Protein AF-M0DUG7-F1 (afdb_monomer)

Sequence (63 aa):
MSDDFPASVDVDYADGEGETPEDYPSIQHKIEKAVEVTRRGLEQYDNPAVMWTGGKDSTLTLY

InterPro domains:
  IPR014729 Rossmann-like alpha/beta/alpha sandwich fold [G3DSA:3.40.50.620] (26-63)

Radius of gyration: 14.02 Å; Cα contacts (8 Å, |Δi|>4): 22; chains: 1; bounding box: 28×22×39 Å

Solvent-accessible surface area (backbone atoms only — not comparable to full-atom values): 4222 Å² total; per-residue (Å²): 130,81,90,68,73,64,91,76,52,88,72,71,85,64,70,66,70,89,65,54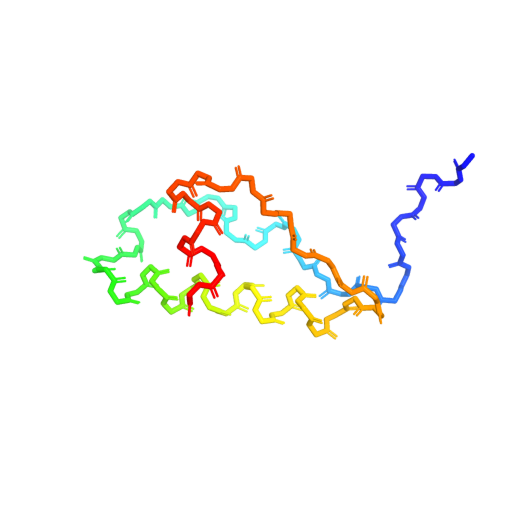,79,72,83,35,83,44,72,65,52,49,50,52,51,52,52,50,55,50,50,52,52,53,71,43,39,96,79,63,80,82,84,70,79,83,44,73,67,41,47,57,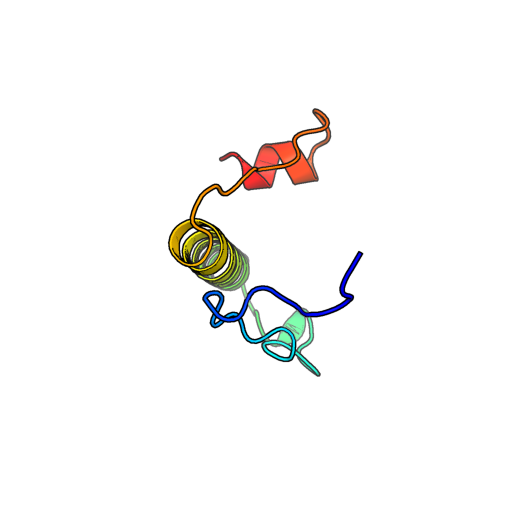76,72,106

Organism: NCBI:txid1227465

Secondary structure (DSSP, 8-state):
---PPPTT----TTTTTT--TTSS-SHHHHHHHHHHHHHHHHHHSSS------SSHHHHHHH-

Structure (mmCIF, N/CA/C/O backbone):
data_AF-M0DUG7-F1
#
_entry.id   AF-M0DUG7-F1
#
loop_
_atom_site.group_PDB
_atom_site.id
_atom_site.type_symbol
_atom_site.label_atom_id
_atom_site.label_alt_id
_atom_site.label_comp_id
_atom_site.label_asym_id
_atom_site.label_entity_id
_atom_site.label_seq_id
_atom_site.pdbx_PDB_ins_code
_atom_site.Cartn_x
_atom_site.Cartn_y
_atom_site.Cartn_z
_atom_site.occupancy
_atom_site.B_iso_or_equiv
_atom_site.auth_seq_id
_atom_site.auth_comp_id
_atom_site.auth_asym_id
_atom_site.auth_atom_id
_atom_site.pdbx_PDB_model_num
ATOM 1 N N . MET A 1 1 ? 1.070 7.985 -29.281 1.00 42.66 1 MET A N 1
ATOM 2 C CA . MET A 1 1 ? 1.367 7.067 -28.169 1.00 42.66 1 MET A CA 1
ATOM 3 C C . MET A 1 1 ? 0.344 5.968 -28.296 1.00 42.66 1 MET A C 1
ATOM 5 O O . MET A 1 1 ? -0.825 6.301 -28.399 1.00 42.66 1 MET A O 1
ATOM 9 N N . SER A 1 2 ? 0.769 4.729 -28.508 1.00 49.06 2 SER A N 1
ATOM 10 C CA . SER A 1 2 ? -0.161 3.603 -28.571 1.00 49.06 2 SER A CA 1
ATOM 11 C C . SER A 1 2 ? -0.807 3.452 -27.196 1.00 49.06 2 SER A C 1
ATOM 13 O O . SER A 1 2 ? -0.084 3.268 -26.222 1.00 49.06 2 SER A O 1
ATOM 15 N N . ASP A 1 3 ? -2.134 3.556 -27.138 1.00 61.69 3 ASP A N 1
ATOM 16 C CA . ASP A 1 3 ? -2.985 3.328 -25.957 1.00 61.69 3 ASP A CA 1
ATOM 17 C C . ASP A 1 3 ? -2.986 1.858 -25.482 1.00 61.69 3 ASP A C 1
ATOM 19 O O . ASP A 1 3 ? -3.848 1.450 -24.708 1.00 61.69 3 ASP A O 1
ATOM 23 N N . ASP A 1 4 ? -2.035 1.042 -25.939 1.00 62.38 4 ASP A N 1
ATOM 24 C CA . ASP A 1 4 ? -1.944 -0.351 -25.528 1.00 62.38 4 ASP A CA 1
ATOM 25 C C . ASP A 1 4 ? -1.221 -0.443 -24.188 1.00 62.38 4 ASP A C 1
ATOM 27 O O . ASP A 1 4 ? -0.051 -0.075 -24.040 1.00 62.38 4 ASP A O 1
ATOM 31 N N . PHE A 1 5 ? -1.960 -0.950 -23.206 1.00 67.00 5 PHE A N 1
ATOM 32 C CA . PHE A 1 5 ? -1.4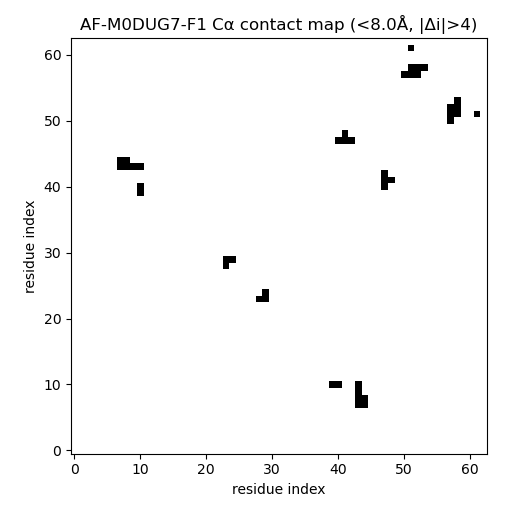38 -1.368 -21.918 1.00 67.00 5 PHE A CA 1
ATOM 33 C C . PHE A 1 5 ? -0.252 -2.334 -22.124 1.00 67.00 5 PHE A C 1
ATOM 35 O O . PHE A 1 5 ? -0.289 -3.139 -23.061 1.00 67.00 5 PHE A O 1
ATOM 42 N N . PRO A 1 6 ? 0.817 -2.279 -21.304 1.00 70.38 6 PRO A N 1
ATOM 43 C CA . PRO A 1 6 ? 1.986 -3.122 -21.525 1.00 70.38 6 PRO A CA 1
ATOM 44 C C . PRO A 1 6 ? 1.599 -4.604 -21.516 1.00 70.38 6 PRO A C 1
ATOM 46 O O . PRO A 1 6 ? 1.106 -5.113 -20.515 1.00 70.38 6 PRO A O 1
ATOM 49 N N . ALA A 1 7 ? 1.861 -5.311 -22.619 1.00 66.50 7 ALA A N 1
ATOM 50 C CA . ALA A 1 7 ? 1.515 -6.729 -22.765 1.00 66.50 7 ALA A CA 1
ATOM 51 C C . ALA A 1 7 ? 2.227 -7.655 -21.754 1.00 66.50 7 ALA A C 1
ATOM 53 O O . ALA A 1 7 ? 1.881 -8.827 -21.650 1.00 66.50 7 ALA A O 1
ATOM 54 N N . SER A 1 8 ? 3.237 -7.147 -21.039 1.00 70.81 8 SER A N 1
ATOM 55 C CA . SER A 1 8 ? 3.970 -7.861 -19.991 1.00 70.81 8 SER A CA 1
ATOM 56 C C . SER A 1 8 ? 3.307 -7.809 -18.612 1.00 70.81 8 SER A C 1
ATOM 58 O O . SER A 1 8 ? 3.744 -8.535 -17.726 1.00 70.81 8 SER A O 1
ATOM 60 N N . VAL A 1 9 ? 2.282 -6.973 -18.414 1.00 78.06 9 VAL A N 1
ATOM 61 C CA . VAL A 1 9 ? 1.665 -6.744 -17.102 1.00 78.06 9 VAL A CA 1
ATOM 62 C C . VAL A 1 9 ? 0.368 -7.546 -16.994 1.00 78.06 9 VAL A C 1
ATOM 64 O O . VAL A 1 9 ? -0.614 -7.225 -17.660 1.00 78.06 9 VAL A O 1
ATOM 67 N N . ASP A 1 10 ? 0.350 -8.555 -16.120 1.00 82.19 10 ASP A N 1
ATOM 68 C CA . ASP A 1 10 ? -0.820 -9.401 -15.829 1.00 82.19 10 ASP A CA 1
ATOM 69 C C . ASP A 1 10 ? -1.488 -8.990 -14.501 1.00 82.19 10 ASP A C 1
ATOM 71 O O . ASP A 1 10 ? -1.552 -9.726 -13.502 1.00 82.19 10 ASP A O 1
ATOM 75 N N . VAL A 1 11 ? -1.929 -7.731 -14.462 1.00 83.44 11 VAL A N 1
ATOM 76 C CA . VAL A 1 11 ? -2.681 -7.156 -13.340 1.00 83.44 11 VAL A CA 1
ATOM 77 C C . VAL A 1 11 ? -4.155 -7.113 -13.715 1.00 83.44 11 VAL A C 1
ATOM 79 O O . VAL A 1 11 ? -4.539 -6.464 -14.687 1.00 83.44 11 VAL A O 1
ATOM 82 N N . ASP A 1 12 ? -4.981 -7.787 -12.919 1.00 86.31 12 ASP A N 1
ATOM 83 C CA . ASP A 1 12 ? -6.431 -7.742 -13.064 1.00 86.31 12 ASP A CA 1
ATOM 84 C C . ASP A 1 12 ? -6.986 -6.488 -12.381 1.00 86.31 12 ASP A C 1
ATOM 86 O O . ASP A 1 12 ? -7.035 -6.400 -11.156 1.00 86.31 12 ASP A O 1
ATOM 90 N N . TYR A 1 13 ? -7.385 -5.499 -13.178 1.00 84.88 13 TYR A N 1
ATOM 91 C CA . TYR A 1 13 ? -7.987 -4.262 -12.674 1.00 84.88 13 TYR A CA 1
ATOM 92 C C . TYR A 1 13 ? -9.454 -4.410 -12.266 1.00 84.88 13 TYR A C 1
ATOM 94 O O . TYR A 1 13 ? -9.997 -3.479 -11.671 1.00 84.88 13 TYR A O 1
ATOM 102 N N . ALA A 1 14 ? -10.095 -5.531 -12.602 1.00 90.62 14 ALA A N 1
ATOM 103 C CA . ALA A 1 14 ? -11.437 -5.851 -12.134 1.00 90.62 14 ALA A CA 1
ATOM 104 C C . ALA A 1 14 ? -11.415 -6.600 -10.788 1.00 90.62 14 ALA A C 1
ATOM 106 O O . ALA A 1 14 ? -12.472 -6.787 -10.186 1.00 90.62 14 ALA A O 1
ATOM 107 N N . ASP A 1 15 ? -10.239 -6.999 -10.282 1.00 88.00 15 ASP A N 1
ATOM 108 C CA . ASP A 1 15 ? -10.119 -7.571 -8.939 1.00 88.00 15 ASP A CA 1
ATOM 109 C C . ASP A 1 15 ? -10.598 -6.559 -7.888 1.00 88.00 15 ASP A C 1
ATOM 111 O O . ASP A 1 15 ? -10.117 -5.425 -7.813 1.00 88.00 15 ASP A O 1
ATOM 115 N N . GLY A 1 16 ? -11.574 -6.975 -7.085 1.00 89.00 16 GLY A N 1
ATOM 116 C CA . GLY A 1 16 ? -12.270 -6.118 -6.130 1.00 89.00 16 GLY A CA 1
ATOM 117 C C . GLY A 1 16 ? -13.526 -5.419 -6.658 1.00 89.00 16 GLY A C 1
ATOM 118 O O . GLY A 1 16 ? -14.171 -4.677 -5.913 1.00 89.00 16 GLY A O 1
ATOM 119 N N . GLU A 1 17 ? -13.921 -5.632 -7.918 1.00 95.38 17 GLU A N 1
ATOM 120 C CA . GLU A 1 17 ? -15.176 -5.084 -8.435 1.00 95.38 17 GLU A CA 1
ATOM 121 C C . GLU A 1 17 ? -16.381 -5.657 -7.671 1.00 95.38 17 GLU A C 1
ATOM 123 O O . GLU A 1 17 ? -16.593 -6.866 -7.589 1.00 95.38 17 GLU A O 1
ATOM 128 N N . GLY A 1 18 ? -17.195 -4.761 -7.108 1.00 96.25 18 GLY A N 1
ATOM 129 C CA . GLY A 1 18 ? -18.370 -5.123 -6.314 1.00 96.25 18 GLY A CA 1
ATOM 130 C C . GLY A 1 18 ? -18.082 -5.432 -4.844 1.00 96.25 18 GLY A C 1
ATOM 131 O O . GLY A 1 18 ? -19.037 -5.597 -4.087 1.00 96.25 18 GLY A O 1
ATOM 132 N N . GLU A 1 19 ? -16.816 -5.450 -4.427 1.00 95.00 19 GLU A N 1
ATOM 133 C CA . GLU A 1 19 ? -16.460 -5.575 -3.016 1.00 95.00 19 GLU A CA 1
ATOM 134 C C . GLU A 1 19 ? -16.730 -4.273 -2.252 1.00 95.00 19 GLU A C 1
ATOM 136 O O . GLU A 1 19 ? -16.605 -3.156 -2.769 1.00 95.00 19 GLU A O 1
ATOM 141 N N . THR A 1 20 ? -17.081 -4.408 -0.980 1.00 95.00 20 THR A N 1
ATOM 142 C CA . THR A 1 20 ? -17.329 -3.303 -0.060 1.00 95.00 20 THR A CA 1
ATOM 143 C C . THR A 1 20 ? -16.374 -3.367 1.133 1.00 95.00 20 THR A C 1
ATOM 145 O O . THR A 1 20 ? -15.753 -4.392 1.421 1.00 95.00 20 THR A O 1
ATOM 148 N N . PRO A 1 21 ? -16.256 -2.282 1.918 1.00 92.31 21 PRO A N 1
ATOM 149 C CA . PRO A 1 21 ? -15.475 -2.315 3.150 1.00 92.31 21 PRO A CA 1
ATOM 150 C C . PRO A 1 21 ? -15.941 -3.354 4.184 1.00 92.31 21 PRO A C 1
ATOM 152 O O . PRO A 1 21 ? -15.184 -3.604 5.126 1.00 92.31 21 PRO A O 1
ATOM 155 N N . GLU A 1 22 ? -17.163 -3.888 4.062 1.00 95.44 22 GLU A N 1
ATOM 156 C CA . GLU A 1 22 ? -17.728 -4.914 4.951 1.00 95.44 22 GLU A CA 1
ATOM 157 C C . GLU A 1 22 ? -17.210 -6.319 4.625 1.00 95.44 22 GLU A C 1
ATOM 159 O O . GLU A 1 22 ? -17.108 -7.141 5.536 1.00 95.44 22 GLU A O 1
ATOM 164 N N . ASP A 1 23 ? -16.788 -6.558 3.379 1.00 96.62 23 ASP A N 1
ATOM 165 C CA . ASP A 1 23 ? -16.140 -7.808 2.956 1.00 96.62 23 ASP A CA 1
ATOM 166 C C . ASP A 1 23 ? -14.761 -8.000 3.617 1.00 96.62 23 ASP A C 1
ATOM 168 O O . ASP A 1 23 ? -14.221 -9.105 3.667 1.00 96.62 23 ASP A O 1
ATOM 172 N N . TYR A 1 24 ? -14.224 -6.932 4.220 1.00 96.06 24 TYR A N 1
ATOM 173 C CA . TYR A 1 24 ? -12.984 -6.906 4.992 1.00 96.06 24 TYR A CA 1
ATOM 174 C C . TYR A 1 24 ? -13.276 -6.607 6.474 1.00 96.06 24 TYR A C 1
ATOM 176 O O . TYR A 1 24 ? -13.089 -5.472 6.937 1.00 96.06 24 TYR A O 1
ATOM 184 N N . PRO A 1 25 ? -13.725 -7.603 7.261 1.00 95.56 25 PRO A N 1
ATOM 185 C CA . PRO A 1 25 ? -14.397 -7.377 8.544 1.00 95.56 25 PRO A CA 1
ATOM 186 C C . PRO A 1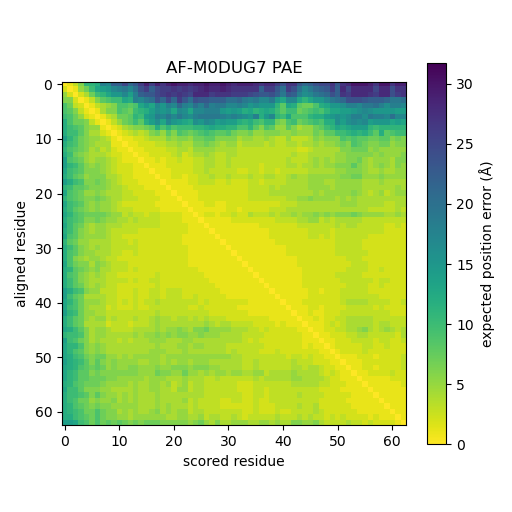 25 ? -13.478 -6.882 9.670 1.00 95.56 25 PRO A C 1
ATOM 188 O O . PRO A 1 25 ? -13.958 -6.486 10.733 1.00 95.56 25 PRO A O 1
ATOM 191 N N . SER A 1 26 ? -12.157 -6.887 9.476 1.00 96.88 26 SER A N 1
ATOM 192 C CA . SER A 1 26 ? -11.206 -6.335 10.441 1.00 96.88 26 SER A CA 1
ATOM 193 C C . SER A 1 26 ? -10.100 -5.530 9.767 1.00 96.88 26 SER A C 1
ATOM 195 O O . SER A 1 26 ? -9.866 -5.627 8.563 1.00 96.88 26 SER A O 1
ATOM 197 N N . ILE A 1 27 ? -9.381 -4.745 10.571 1.00 95.56 27 ILE A N 1
ATOM 198 C CA . ILE A 1 27 ? -8.204 -3.997 10.114 1.00 95.56 27 ILE A CA 1
ATOM 199 C C . ILE A 1 27 ? -7.149 -4.938 9.522 1.00 95.56 27 ILE A C 1
ATOM 201 O O . ILE A 1 27 ? -6.542 -4.599 8.514 1.00 95.56 27 ILE A O 1
ATOM 205 N N . GLN A 1 28 ? -6.975 -6.128 10.097 1.00 97.00 28 GLN A N 1
ATOM 206 C CA . GL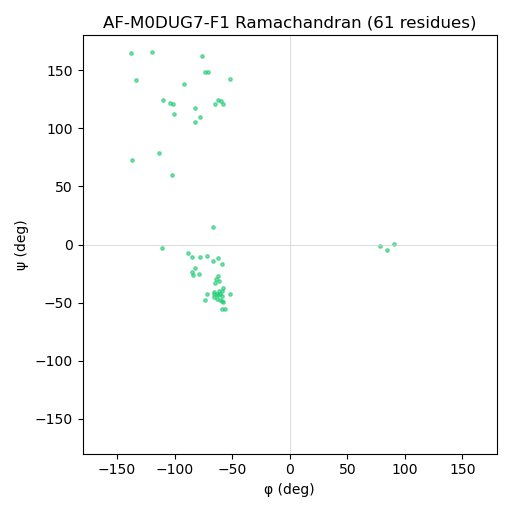N A 1 28 ? -6.042 -7.137 9.597 1.00 97.00 28 GLN A CA 1
ATOM 207 C C . GLN A 1 28 ? -6.392 -7.564 8.168 1.00 97.00 28 GLN A C 1
ATOM 209 O O . GLN A 1 28 ? -5.518 -7.498 7.316 1.00 97.00 28 GLN A O 1
ATOM 214 N N . HIS A 1 29 ? -7.662 -7.870 7.876 1.00 97.06 29 HIS A N 1
ATOM 215 C CA . HIS A 1 29 ? -8.090 -8.233 6.517 1.00 97.06 29 HIS A CA 1
ATOM 216 C C . HIS A 1 29 ? -7.801 -7.111 5.506 1.00 97.06 29 HIS A C 1
ATOM 218 O O . HIS A 1 29 ? -7.336 -7.365 4.398 1.00 97.06 29 HIS A O 1
ATOM 224 N N . LYS A 1 30 ? -8.023 -5.850 5.902 1.00 94.44 30 LYS A N 1
ATOM 225 C CA . LYS A 1 30 ? -7.728 -4.684 5.051 1.00 94.44 30 LYS A CA 1
ATOM 226 C C . LYS A 1 30 ? -6.230 -4.528 4.789 1.00 94.44 30 LYS A C 1
ATOM 228 O O . LYS A 1 30 ? -5.839 -4.220 3.668 1.00 94.44 30 LYS A O 1
ATOM 233 N N . ILE A 1 31 ? -5.398 -4.743 5.809 1.00 94.94 31 ILE A N 1
ATOM 234 C CA . ILE A 1 31 ? -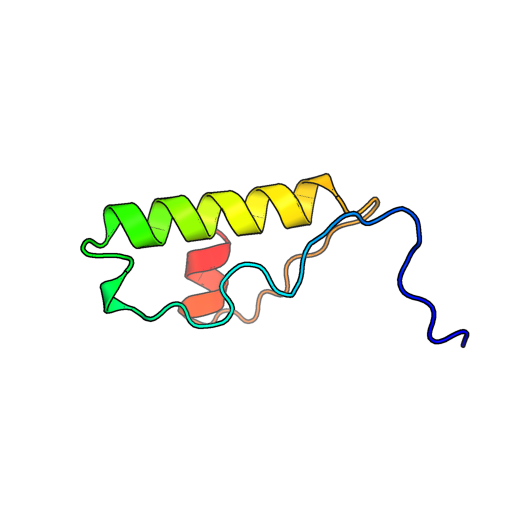3.936 -4.699 5.681 1.00 94.94 31 ILE A CA 1
ATOM 235 C C . ILE A 1 31 ? -3.446 -5.840 4.785 1.00 94.94 31 ILE A C 1
ATOM 237 O O . ILE A 1 31 ? -2.634 -5.600 3.899 1.00 94.94 31 ILE A O 1
ATOM 241 N N . GLU A 1 32 ? -3.950 -7.058 4.976 1.00 95.44 32 GLU A N 1
ATOM 242 C CA . GLU A 1 32 ? -3.573 -8.225 4.172 1.00 95.44 32 GLU A CA 1
ATOM 243 C C . GLU A 1 32 ? -3.875 -8.002 2.687 1.00 95.44 32 GLU A C 1
ATOM 245 O O . GLU A 1 32 ? -2.967 -8.148 1.866 1.00 95.44 32 GLU A O 1
ATOM 250 N N . LYS A 1 33 ? -5.085 -7.534 2.345 1.00 93.88 33 LYS A N 1
ATOM 251 C CA . LYS A 1 33 ? -5.432 -7.196 0.955 1.00 93.88 33 LYS A CA 1
ATOM 252 C C . LYS A 1 33 ? -4.580 -6.049 0.409 1.00 93.88 33 LYS A C 1
ATOM 254 O O . LYS A 1 33 ? -4.103 -6.126 -0.720 1.00 93.88 33 LYS A O 1
ATOM 259 N N . ALA A 1 34 ? -4.336 -4.998 1.198 1.00 93.31 34 ALA A N 1
ATOM 260 C CA . ALA A 1 34 ? -3.490 -3.883 0.767 1.00 93.31 34 ALA A CA 1
ATOM 261 C C . ALA A 1 34 ? -2.055 -4.339 0.443 1.00 93.31 34 ALA A C 1
ATOM 263 O O . ALA A 1 34 ? -1.496 -3.937 -0.581 1.00 93.31 34 ALA A O 1
ATOM 264 N N . VAL A 1 35 ? -1.473 -5.207 1.277 1.00 94.12 35 VAL A N 1
ATOM 265 C CA . VAL A 1 35 ? -0.145 -5.796 1.050 1.00 94.12 35 VAL A CA 1
ATOM 266 C C . VAL A 1 35 ? -0.149 -6.700 -0.182 1.00 94.12 35 VAL A C 1
ATOM 268 O O . VAL A 1 35 ? 0.790 -6.640 -0.973 1.00 94.12 35 VAL A O 1
ATOM 271 N N . GLU A 1 36 ? -1.185 -7.521 -0.363 1.00 93.19 36 GLU A N 1
ATOM 272 C CA . GLU A 1 36 ? -1.335 -8.406 -1.522 1.00 93.19 36 GLU A CA 1
ATOM 273 C C . GLU A 1 36 ? -1.346 -7.621 -2.841 1.00 93.19 36 GLU A C 1
ATOM 275 O O . GLU A 1 36 ? -0.504 -7.864 -3.709 1.00 93.19 36 GLU A O 1
ATOM 280 N N . VAL A 1 37 ? -2.245 -6.640 -2.964 1.00 92.25 37 VAL A N 1
ATOM 281 C CA . VAL A 1 37 ? -2.396 -5.815 -4.173 1.00 92.25 37 VAL A CA 1
ATOM 282 C C . VAL A 1 37 ? -1.120 -5.023 -4.451 1.00 92.25 37 VAL A C 1
ATOM 284 O O . VAL A 1 37 ? -0.641 -4.988 -5.586 1.00 92.25 37 VAL A O 1
ATOM 287 N N . THR A 1 38 ? -0.527 -4.431 -3.411 1.00 92.38 38 THR A N 1
ATOM 288 C CA . THR A 1 38 ? 0.713 -3.656 -3.550 1.00 92.38 38 THR A CA 1
ATOM 289 C C . THR A 1 38 ? 1.862 -4.540 -4.021 1.00 92.38 38 THR A C 1
ATOM 291 O O . THR A 1 38 ? 2.557 -4.176 -4.968 1.00 92.38 38 THR A O 1
ATOM 294 N N . ARG A 1 39 ? 2.044 -5.724 -3.417 1.00 92.06 39 ARG A N 1
ATOM 295 C CA . ARG A 1 39 ? 3.075 -6.684 -3.834 1.00 92.06 39 ARG A CA 1
ATOM 296 C C . ARG A 1 39 ? 2.890 -7.082 -5.294 1.00 92.06 39 ARG A C 1
ATOM 298 O O . ARG A 1 39 ? 3.848 -6.992 -6.055 1.00 92.06 39 ARG A O 1
ATOM 305 N N . ARG A 1 40 ? 1.669 -7.461 -5.691 1.00 91.38 40 ARG A N 1
ATOM 306 C CA . ARG A 1 40 ? 1.377 -7.866 -7.072 1.00 91.38 40 ARG A CA 1
ATOM 307 C C . ARG A 1 40 ? 1.701 -6.750 -8.060 1.00 91.38 40 ARG A C 1
ATOM 309 O O . ARG A 1 40 ? 2.347 -7.017 -9.065 1.00 91.38 40 ARG A O 1
ATOM 316 N N . GLY A 1 41 ? 1.321 -5.509 -7.756 1.00 88.38 41 GLY A N 1
ATOM 317 C CA . GLY A 1 41 ? 1.714 -4.354 -8.560 1.00 88.38 41 GLY A CA 1
ATOM 318 C C . GLY A 1 41 ? 3.235 -4.249 -8.683 1.00 88.38 41 GLY A C 1
ATOM 319 O O . GLY A 1 41 ? 3.768 -4.268 -9.784 1.00 88.38 41 GLY A O 1
ATOM 320 N N . LEU A 1 42 ? 3.959 -4.211 -7.565 1.00 91.62 42 LEU A N 1
ATOM 321 C CA . LEU A 1 42 ? 5.417 -4.049 -7.578 1.00 91.62 42 LEU A CA 1
ATOM 322 C C . LEU A 1 42 ? 6.166 -5.181 -8.307 1.00 91.62 42 LEU A C 1
ATOM 324 O O . LEU A 1 42 ? 7.216 -4.919 -8.883 1.00 91.62 42 LEU A O 1
ATOM 328 N N . GLU A 1 43 ? 5.648 -6.410 -8.293 1.00 92.06 43 GLU A N 1
ATOM 329 C CA . GLU A 1 43 ? 6.276 -7.569 -8.944 1.00 92.06 43 GLU A CA 1
ATOM 330 C C . GLU A 1 43 ? 5.947 -7.693 -10.443 1.00 92.06 43 GLU A C 1
ATOM 332 O O . GLU A 1 43 ? 6.735 -8.277 -11.183 1.00 92.06 43 GLU A O 1
ATOM 337 N N . GLN A 1 44 ? 4.804 -7.169 -10.901 1.00 89.69 44 GLN A N 1
ATOM 338 C CA . GLN A 1 44 ? 4.353 -7.294 -12.298 1.00 89.69 44 GLN A CA 1
ATOM 339 C C . GLN A 1 44 ? 4.932 -6.228 -13.237 1.00 89.69 44 GLN A C 1
ATOM 341 O O . GLN A 1 44 ? 4.996 -6.443 -14.446 1.00 89.69 44 GLN A O 1
ATOM 346 N N . TYR A 1 45 ? 5.340 -5.070 -12.715 1.00 87.75 45 TYR A N 1
ATOM 347 C CA . TYR A 1 45 ? 5.957 -4.021 -13.530 1.00 87.75 45 TYR A CA 1
ATOM 348 C C . TYR A 1 45 ? 7.482 -4.155 -13.552 1.00 87.75 45 TYR A C 1
ATOM 350 O O . TYR A 1 45 ? 8.109 -4.308 -12.510 1.00 87.75 45 TYR A O 1
ATOM 358 N N . ASP A 1 46 ? 8.096 -3.972 -14.726 1.00 88.25 46 ASP A N 1
ATOM 359 C CA . ASP A 1 46 ? 9.562 -4.008 -14.879 1.00 88.25 46 ASP A CA 1
ATOM 360 C C . ASP A 1 46 ? 10.280 -2.871 -14.126 1.00 88.25 46 ASP A C 1
ATOM 362 O O . ASP A 1 46 ? 11.411 -3.020 -13.672 1.00 88.25 46 ASP A O 1
ATOM 366 N N . ASN A 1 47 ? 9.640 -1.701 -14.029 1.00 90.00 47 ASN A N 1
ATOM 367 C CA . ASN A 1 47 ? 10.178 -0.511 -13.365 1.00 90.00 47 ASN A CA 1
ATOM 368 C C . ASN A 1 47 ? 9.073 0.151 -12.525 1.00 90.00 47 ASN A C 1
ATOM 370 O O . ASN A 1 47 ? 8.526 1.181 -12.934 1.00 90.00 47 ASN A O 1
ATOM 374 N N . PRO A 1 48 ? 8.683 -0.448 -11.387 1.00 91.31 48 PRO A N 1
ATOM 375 C CA . PRO A 1 48 ? 7.591 0.066 -10.579 1.00 91.31 48 PRO A CA 1
ATOM 376 C C . PRO A 1 48 ? 7.995 1.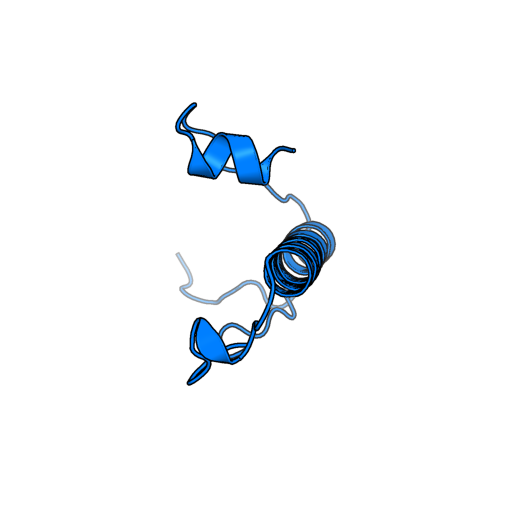371 -9.885 1.00 91.31 48 PRO A C 1
ATOM 378 O O . PRO A 1 48 ? 9.149 1.571 -9.500 1.00 91.31 48 PRO A O 1
ATOM 381 N N . ALA A 1 49 ? 7.021 2.251 -9.671 1.00 92.25 49 ALA A N 1
ATOM 382 C CA . ALA A 1 49 ? 7.197 3.472 -8.900 1.00 92.25 49 ALA A CA 1
ATOM 383 C C . ALA A 1 49 ? 6.044 3.639 -7.911 1.00 92.25 49 ALA A C 1
ATOM 385 O O . ALA A 1 49 ? 4.887 3.384 -8.242 1.00 92.25 49 ALA A O 1
ATOM 386 N N . VAL A 1 50 ? 6.359 4.118 -6.708 1.00 91.69 50 VAL A N 1
ATOM 387 C CA . VAL A 1 50 ? 5.359 4.488 -5.702 1.00 91.69 50 VAL A CA 1
ATOM 388 C C . VAL A 1 50 ? 5.247 6.006 -5.668 1.00 91.69 50 VAL A C 1
ATOM 390 O O . VAL A 1 50 ? 6.229 6.708 -5.420 1.00 91.69 50 VAL A O 1
ATOM 393 N N . MET A 1 51 ? 4.045 6.527 -5.917 1.00 92.75 51 MET A N 1
ATOM 394 C CA . MET A 1 51 ? 3.780 7.956 -5.792 1.00 92.75 51 MET A CA 1
ATOM 395 C C . MET A 1 51 ? 3.609 8.321 -4.317 1.00 92.75 51 MET A C 1
ATOM 397 O O . MET A 1 51 ? 2.598 7.998 -3.696 1.00 92.75 51 MET A O 1
ATOM 401 N N . TRP A 1 52 ? 4.585 9.038 -3.768 1.00 95.31 52 TRP A N 1
ATOM 402 C CA . TRP A 1 52 ? 4.538 9.527 -2.395 1.00 95.31 52 TRP A CA 1
ATOM 403 C C . TRP A 1 52 ? 4.367 11.042 -2.353 1.00 95.31 52 TRP A C 1
ATOM 405 O O . TRP A 1 52 ? 5.160 11.788 -2.925 1.00 95.31 52 TRP A O 1
ATOM 415 N N . THR A 1 53 ? 3.323 11.498 -1.660 1.00 96.06 53 THR A N 1
ATOM 416 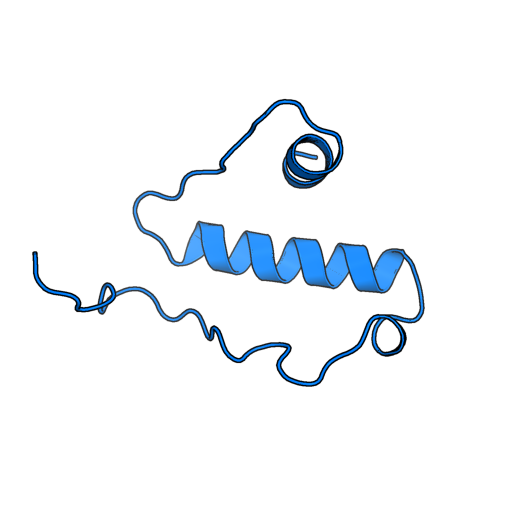C CA . THR A 1 53 ? 2.970 12.924 -1.557 1.00 96.06 53 THR A CA 1
ATOM 417 C C . THR A 1 53 ? 3.199 13.496 -0.158 1.00 96.06 53 THR A C 1
ATOM 419 O O . THR A 1 53 ? 2.977 14.683 0.062 1.00 96.06 53 THR A O 1
ATOM 422 N N . GLY A 1 54 ? 3.620 12.668 0.805 1.00 95.19 54 GLY A N 1
ATOM 423 C CA . GLY A 1 54 ? 3.756 13.049 2.216 1.00 95.19 54 GLY A CA 1
ATOM 424 C C . GLY A 1 54 ? 2.434 13.079 2.995 1.00 95.19 54 GLY A C 1
ATOM 425 O O . GLY A 1 54 ? 2.433 13.348 4.195 1.00 95.19 54 GLY A O 1
ATOM 426 N N . GLY A 1 55 ? 1.303 12.786 2.347 1.00 97.31 55 GLY A N 1
ATOM 427 C CA . GLY A 1 55 ? 0.004 12.657 3.008 1.00 97.31 55 GLY A CA 1
ATOM 428 C C . GLY A 1 55 ? -0.138 11.339 3.773 1.00 97.31 55 GLY A C 1
ATOM 429 O O . GLY A 1 55 ? 0.579 10.376 3.503 1.00 97.31 55 GLY A O 1
ATOM 430 N N . LYS A 1 56 ? -1.106 11.277 4.700 1.00 96.50 56 LYS A N 1
ATOM 431 C CA . LYS A 1 56 ? -1.344 10.107 5.569 1.00 96.50 56 LYS A CA 1
ATOM 432 C C . LYS A 1 56 ? -1.482 8.789 4.791 1.00 96.50 56 LYS A C 1
ATOM 434 O O . LYS A 1 56 ? -0.885 7.799 5.189 1.00 96.50 56 LYS A O 1
ATOM 439 N N . ASP A 1 57 ? -2.202 8.804 3.668 1.00 93.94 57 ASP A N 1
ATOM 440 C CA . ASP A 1 57 ? -2.503 7.595 2.895 1.00 93.94 57 ASP A CA 1
ATOM 441 C C . ASP A 1 57 ? -1.251 7.118 2.151 1.00 93.94 57 ASP A C 1
ATOM 443 O O . ASP A 1 57 ? -0.845 5.974 2.299 1.00 93.94 57 ASP A O 1
ATOM 447 N N . SER A 1 58 ? -0.556 8.028 1.459 1.00 91.81 58 SER A N 1
ATOM 448 C CA . SER A 1 58 ? 0.706 7.703 0.779 1.00 91.81 58 SER A CA 1
ATOM 449 C C . SER A 1 58 ? 1.821 7.298 1.744 1.00 91.81 58 SER A C 1
ATOM 451 O O . SER A 1 58 ? 2.698 6.525 1.383 1.00 91.81 58 SER A O 1
ATOM 453 N N . THR A 1 59 ? 1.797 7.822 2.971 1.00 94.19 59 THR A N 1
ATOM 454 C CA . THR A 1 59 ? 2.730 7.424 4.025 1.00 94.19 59 THR A CA 1
ATOM 455 C C . THR A 1 59 ? 2.396 6.023 4.529 1.00 94.19 59 THR A C 1
ATOM 457 O O . THR A 1 59 ? 3.309 5.224 4.673 1.00 94.19 59 THR A O 1
ATOM 460 N N . LEU A 1 60 ? 1.115 5.691 4.730 1.00 91.94 60 LEU A N 1
ATOM 461 C CA . LEU A 1 60 ? 0.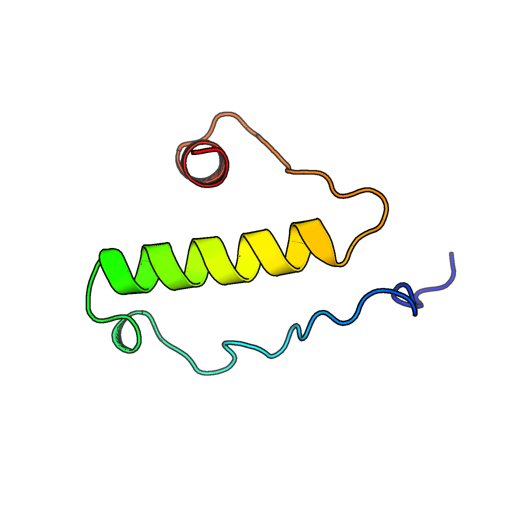691 4.336 5.094 1.00 91.94 60 LEU A CA 1
ATOM 462 C C . LEU A 1 60 ? 1.061 3.307 4.018 1.00 91.94 60 LEU A C 1
ATOM 464 O O . LEU A 1 60 ? 1.510 2.232 4.371 1.00 91.94 60 LEU A O 1
ATOM 468 N N . THR A 1 61 ? 0.928 3.636 2.729 1.00 90.75 61 THR A N 1
ATOM 469 C CA . THR A 1 61 ? 1.345 2.752 1.623 1.00 90.75 61 THR A CA 1
ATOM 470 C C . THR A 1 61 ? 2.851 2.460 1.612 1.00 90.75 61 THR A C 1
ATOM 472 O O . THR A 1 61 ? 3.261 1.431 1.086 1.00 90.75 61 THR A O 1
ATOM 475 N N . LEU A 1 62 ? 3.683 3.360 2.152 1.00 89.25 62 LEU A N 1
ATOM 476 C CA . LEU A 1 62 ? 5.131 3.145 2.250 1.00 89.25 62 LEU A CA 1
ATOM 477 C C . LEU A 1 62 ? 5.554 2.295 3.456 1.00 89.25 62 LEU A C 1
ATOM 479 O O . LEU A 1 62 ? 6.683 1.802 3.453 1.00 89.25 62 LEU A O 1
ATOM 483 N N . TYR A 1 63 ? 4.710 2.193 4.485 1.00 88.12 63 TYR A N 1
ATOM 484 C CA . TYR A 1 63 ? 4.969 1.378 5.674 1.00 88.12 63 TYR A CA 1
ATOM 485 C C . TYR A 1 63 ? 4.623 -0.088 5.422 1.00 88.12 63 TYR A C 1
ATOM 487 O O . TYR A 1 63 ? 5.434 -0.938 5.856 1.00 88.12 63 TYR A O 1
#

Foldseek 3Di:
DPPDDPPQAPDDPCVCPPPDVVVQVDPVSVVVVLCVNLVSQVVSDPDDDQDADPDPVSVVSVD

pLDDT: mean 88.26, std 11.46, range [42.66, 97.31]

Mean predicted aligned error: 5.32 Å